Protein AF-A0A928Q749-F1 (afdb_monomer_lite)

Secondary structure (DSSP, 8-state):
------HHHHHHHHHHHHHHHHHS---PBPTTT-PBEEEEEETTEEEEEESSTTT-EEEEE--

Radius of gyration: 10.93 Å; chains: 1; bounding box: 25×26×22 Å

Structure (mmCIF, N/CA/C/O backbone):
data_AF-A0A928Q749-F1
#
_entry.id   AF-A0A928Q749-F1
#
loop_
_atom_site.group_PDB
_atom_site.id
_atom_site.type_symbol
_atom_site.label_atom_id
_atom_site.label_alt_id
_atom_site.label_comp_id
_atom_site.label_asym_i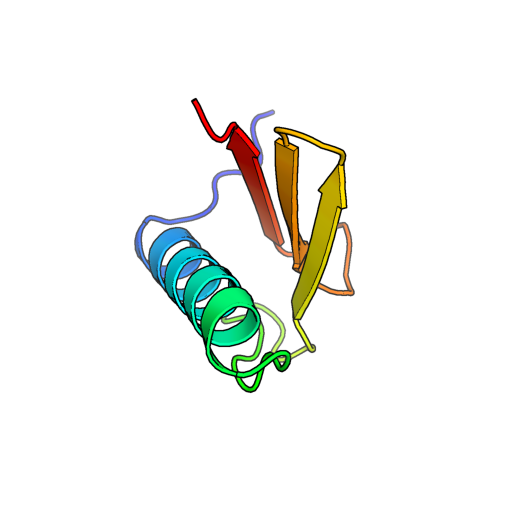d
_atom_site.label_entity_id
_atom_site.label_seq_id
_atom_site.pdbx_PDB_ins_code
_atom_site.Cartn_x
_atom_site.Cartn_y
_atom_site.Cartn_z
_atom_site.occupancy
_atom_site.B_iso_or_equiv
_atom_site.auth_seq_id
_atom_site.auth_comp_id
_atom_site.auth_asym_id
_atom_site.auth_atom_id
_atom_site.pdbx_PDB_model_num
ATOM 1 N N . MET A 1 1 ? -7.468 17.987 -14.588 1.00 38.28 1 MET A N 1
ATOM 2 C CA . MET A 1 1 ? -7.416 18.379 -13.164 1.00 38.28 1 MET A CA 1
ATOM 3 C C . MET A 1 1 ? -6.576 17.330 -12.457 1.00 38.28 1 MET A C 1
ATOM 5 O O . MET A 1 1 ? -7.003 16.189 -12.357 1.00 38.28 1 MET A O 1
ATOM 9 N N . VAL A 1 2 ? -5.322 17.654 -12.145 1.00 44.31 2 VAL A N 1
ATOM 10 C CA . VAL A 1 2 ? -4.383 16.711 -11.522 1.00 44.31 2 VAL A CA 1
ATOM 11 C C . VAL A 1 2 ? -4.769 16.636 -10.049 1.00 44.31 2 VAL A C 1
ATOM 13 O O . VAL A 1 2 ? -4.762 17.671 -9.389 1.00 44.31 2 VAL A O 1
ATOM 16 N N . ASN A 1 3 ? -5.177 15.463 -9.559 1.00 53.47 3 ASN A N 1
ATOM 17 C CA . ASN A 1 3 ? -5.470 15.238 -8.141 1.00 53.47 3 ASN A CA 1
ATOM 18 C C . ASN A 1 3 ? -4.203 15.587 -7.342 1.00 53.47 3 ASN A C 1
ATOM 20 O O . ASN A 1 3 ? -3.274 14.784 -7.275 1.00 53.47 3 ASN A O 1
ATOM 24 N N . GLN A 1 4 ? -4.127 16.812 -6.817 1.00 61.97 4 GLN A N 1
ATOM 25 C CA . GLN A 1 4 ? -2.988 17.282 -6.039 1.00 61.97 4 GLN A CA 1
ATOM 26 C C . GLN A 1 4 ? -2.968 16.507 -4.723 1.00 61.97 4 GLN A C 1
ATOM 28 O O . GLN A 1 4 ? -3.756 16.747 -3.806 1.00 61.97 4 GLN A O 1
ATOM 33 N N . ILE A 1 5 ? -2.093 15.514 -4.677 1.00 73.62 5 ILE A N 1
ATOM 34 C CA . ILE A 1 5 ? -1.637 14.880 -3.450 1.00 73.62 5 ILE A CA 1
ATOM 35 C C . ILE A 1 5 ? -0.599 15.810 -2.831 1.00 73.62 5 ILE A C 1
ATOM 37 O O . ILE A 1 5 ? 0.319 16.255 -3.520 1.00 73.62 5 ILE A O 1
ATOM 41 N N . THR A 1 6 ? -0.773 16.175 -1.561 1.00 79.44 6 THR A N 1
ATOM 42 C CA . THR A 1 6 ? 0.222 17.006 -0.877 1.00 79.44 6 THR A CA 1
ATOM 43 C C . THR A 1 6 ? 1.509 16.213 -0.652 1.00 79.44 6 THR A C 1
ATOM 45 O O . THR A 1 6 ? 1.512 14.979 -0.661 1.00 79.44 6 THR A O 1
ATOM 48 N N . VAL A 1 7 ? 2.617 16.926 -0.436 1.00 80.75 7 VAL A N 1
ATOM 49 C CA . VAL A 1 7 ? 3.938 16.320 -0.192 1.00 80.75 7 VAL A CA 1
ATOM 50 C C . VAL A 1 7 ? 3.875 15.320 0.968 1.00 80.75 7 VAL A C 1
ATOM 52 O O . VAL A 1 7 ? 4.356 14.196 0.839 1.00 80.75 7 VAL A O 1
ATOM 55 N N . SER A 1 8 ? 3.170 15.672 2.046 1.00 80.56 8 SER A N 1
ATOM 56 C CA . SER A 1 8 ? 3.002 14.808 3.217 1.00 80.56 8 SER A CA 1
ATOM 57 C C . SER A 1 8 ? 2.247 13.514 2.902 1.00 80.56 8 SER A C 1
ATOM 59 O O . SER A 1 8 ? 2.592 12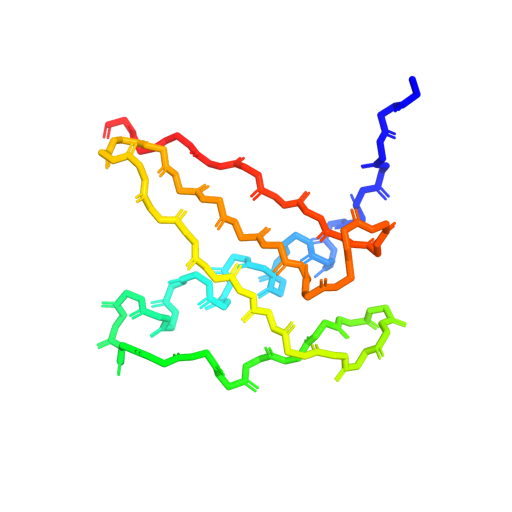.449 3.408 1.00 80.56 8 SER A O 1
ATOM 61 N N . GLU A 1 9 ? 1.234 13.562 2.036 1.00 83.50 9 GLU A N 1
ATOM 62 C CA . GLU A 1 9 ? 0.515 12.354 1.620 1.00 83.50 9 GLU A CA 1
ATOM 63 C C . GLU A 1 9 ? 1.390 11.457 0.751 1.00 83.50 9 GLU A C 1
ATOM 65 O O . GLU A 1 9 ? 1.400 10.237 0.931 1.00 83.50 9 GLU A O 1
ATOM 70 N N . TYR A 1 10 ? 2.155 12.061 -0.160 1.00 83.12 10 TYR A N 1
ATOM 71 C CA . TYR A 1 10 ? 3.123 11.349 -0.983 1.00 83.12 10 TYR A CA 1
ATOM 72 C C . TYR A 1 10 ? 4.170 10.624 -0.131 1.00 83.12 10 TYR A C 1
ATOM 74 O O . TYR A 1 10 ? 4.491 9.471 -0.419 1.00 83.12 10 TYR A O 1
ATOM 82 N N . GLU A 1 11 ? 4.656 11.240 0.946 1.00 86.38 11 GLU A N 1
ATOM 83 C CA . GLU A 1 11 ? 5.580 10.600 1.887 1.00 86.38 11 GLU A CA 1
ATOM 84 C C . GLU A 1 11 ? 4.959 9.403 2.614 1.00 86.38 11 GLU A C 1
ATOM 86 O O . GLU A 1 11 ? 5.613 8.368 2.756 1.00 86.38 11 GLU A O 1
ATOM 91 N N . VAL A 1 12 ? 3.696 9.501 3.040 1.00 86.31 12 VAL A N 1
ATOM 92 C CA . VAL A 1 12 ? 2.992 8.373 3.673 1.00 86.31 12 VAL A CA 1
ATOM 93 C C . VAL A 1 12 ? 2.834 7.214 2.689 1.00 86.31 12 VAL A C 1
ATOM 95 O O . VAL A 1 12 ? 3.145 6.073 3.025 1.00 86.31 12 VAL A O 1
ATOM 98 N N . LEU A 1 13 ? 2.431 7.504 1.450 1.00 84.38 13 LEU A N 1
ATOM 99 C CA . LEU A 1 13 ? 2.323 6.514 0.373 1.00 84.38 13 LEU A CA 1
ATOM 100 C C . LEU A 1 13 ? 3.691 5.903 0.035 1.00 84.38 13 LEU A C 1
ATOM 102 O O . LEU A 1 13 ? 3.795 4.701 -0.186 1.00 84.38 13 LEU A O 1
ATOM 106 N N . ASN A 1 14 ? 4.756 6.708 0.038 1.00 85.38 14 ASN A N 1
ATOM 107 C CA . ASN A 1 14 ? 6.126 6.240 -0.162 1.00 85.38 14 ASN A CA 1
ATOM 108 C C . ASN A 1 14 ? 6.537 5.227 0.902 1.00 85.38 14 ASN A C 1
ATOM 110 O O . ASN A 1 14 ? 7.030 4.148 0.577 1.00 85.38 14 A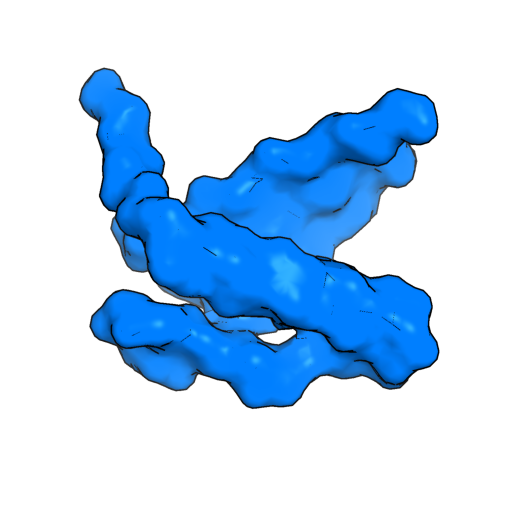SN A O 1
ATOM 114 N N . LYS A 1 15 ? 6.317 5.578 2.170 1.00 88.12 15 LYS A N 1
ATOM 115 C CA . LYS A 1 15 ? 6.624 4.705 3.301 1.00 88.12 15 LYS A CA 1
ATOM 116 C C . LYS A 1 15 ? 5.794 3.430 3.250 1.00 88.12 15 LYS A C 1
ATOM 118 O O . LYS A 1 15 ? 6.341 2.361 3.474 1.00 88.12 15 LYS A O 1
ATOM 123 N N . ALA A 1 16 ? 4.516 3.530 2.891 1.00 87.38 16 ALA A N 1
ATOM 124 C CA . ALA A 1 16 ? 3.626 2.382 2.762 1.00 87.38 16 ALA A CA 1
ATOM 125 C C . ALA A 1 16 ? 4.091 1.403 1.677 1.00 87.38 16 ALA A C 1
ATOM 127 O O . ALA A 1 16 ? 4.128 0.200 1.921 1.00 87.38 16 ALA A O 1
ATOM 128 N N . ALA A 1 17 ? 4.512 1.908 0.515 1.00 85.50 17 ALA A N 1
ATOM 129 C CA . ALA A 1 17 ? 5.087 1.076 -0.538 1.00 85.50 17 ALA A CA 1
ATOM 130 C C . ALA A 1 17 ? 6.399 0.411 -0.082 1.00 85.50 17 ALA A C 1
ATOM 132 O O . ALA A 1 17 ? 6.574 -0.791 -0.259 1.00 85.50 17 ALA A O 1
ATOM 133 N N . ALA A 1 18 ? 7.295 1.162 0.567 1.00 86.81 18 ALA A N 1
ATOM 134 C CA . ALA A 1 18 ? 8.556 0.622 1.078 1.00 86.81 18 ALA A CA 1
ATOM 135 C C . ALA A 1 18 ? 8.349 -0.449 2.167 1.00 86.81 18 ALA A C 1
ATOM 137 O O . ALA A 1 18 ? 9.048 -1.459 2.173 1.00 86.81 18 ALA A O 1
ATOM 138 N N . GLU A 1 19 ? 7.384 -0.254 3.067 1.00 88.00 19 GLU A N 1
ATOM 139 C CA . GLU A 1 19 ? 7.007 -1.236 4.090 1.00 88.00 19 GLU A CA 1
ATOM 140 C C . GLU A 1 19 ? 6.431 -2.507 3.470 1.00 88.00 19 GLU A C 1
ATOM 142 O O . GLU A 1 19 ? 6.806 -3.603 3.881 1.00 88.00 19 GLU A O 1
ATOM 147 N N . TYR A 1 20 ? 5.587 -2.385 2.442 1.00 87.06 20 TYR A N 1
ATOM 148 C CA . TYR A 1 20 ? 5.082 -3.548 1.717 1.00 87.06 20 TYR A CA 1
ATOM 149 C C . TYR A 1 20 ? 6.212 -4.334 1.048 1.00 87.06 20 TYR A C 1
ATOM 151 O O . TYR A 1 20 ? 6.251 -5.554 1.150 1.00 87.06 20 TYR A O 1
ATOM 159 N N . LEU A 1 21 ? 7.176 -3.648 0.432 1.00 84.12 21 LEU A N 1
ATOM 160 C CA . LEU A 1 21 ? 8.344 -4.295 -0.169 1.00 84.12 21 LEU A CA 1
ATOM 161 C C . LEU A 1 21 ? 9.249 -4.977 0.871 1.00 84.12 21 LEU A C 1
ATOM 163 O O . LEU A 1 21 ? 9.862 -5.995 0.566 1.00 84.12 21 LEU A O 1
ATOM 167 N N . LYS A 1 22 ? 9.339 -4.437 2.094 1.00 87.38 22 LYS A N 1
ATOM 168 C CA . LYS A 1 22 ? 10.166 -5.003 3.174 1.00 87.38 22 LYS A CA 1
ATOM 169 C C . LYS A 1 22 ? 9.491 -6.140 3.937 1.00 87.38 22 LYS A C 1
ATOM 171 O O . LYS A 1 22 ? 10.127 -7.150 4.215 1.00 87.38 22 LYS A O 1
ATOM 176 N N . ASN A 1 23 ? 8.232 -5.948 4.321 1.00 86.75 23 ASN A N 1
ATOM 177 C CA . ASN A 1 23 ? 7.497 -6.801 5.256 1.00 86.75 23 ASN A CA 1
ATOM 178 C C . ASN A 1 23 ? 6.330 -7.558 4.598 1.00 86.75 23 ASN A C 1
ATOM 180 O O . ASN A 1 23 ? 5.671 -8.351 5.267 1.00 86.75 23 ASN A O 1
ATOM 184 N N . GLY A 1 24 ? 6.014 -7.288 3.328 1.00 85.50 24 GLY A N 1
ATOM 185 C CA . GLY A 1 24 ? 4.865 -7.873 2.624 1.00 85.50 24 GLY A CA 1
ATOM 186 C C . GLY A 1 24 ? 3.501 -7.362 3.100 1.00 85.50 24 GLY A C 1
ATOM 187 O O . GLY A 1 24 ? 2.470 -7.905 2.708 1.00 85.50 24 GLY A O 1
ATOM 188 N N . LYS A 1 25 ? 3.467 -6.342 3.968 1.00 85.25 25 LYS A N 1
ATOM 189 C CA . LYS A 1 25 ? 2.241 -5.797 4.567 1.00 85.25 25 LYS A CA 1
ATOM 190 C C . LYS A 1 25 ? 2.287 -4.276 4.651 1.00 85.25 25 LYS A C 1
ATOM 192 O O . LYS A 1 25 ? 3.351 -3.693 4.838 1.00 85.25 25 LYS A O 1
ATOM 197 N N . ILE A 1 26 ? 1.120 -3.644 4.547 1.00 86.44 26 ILE A N 1
ATOM 198 C CA . ILE A 1 26 ? 0.957 -2.199 4.732 1.00 86.44 26 ILE A CA 1
ATOM 199 C C . ILE A 1 26 ? 0.210 -1.969 6.040 1.00 86.44 26 ILE A C 1
ATOM 201 O O . ILE A 1 26 ? -0.978 -2.261 6.130 1.00 86.44 26 ILE A O 1
ATOM 205 N N . ASP A 1 27 ? 0.901 -1.430 7.041 1.00 84.44 27 ASP A N 1
ATOM 206 C CA . ASP A 1 27 ? 0.279 -1.012 8.309 1.00 84.44 27 ASP A CA 1
ATOM 207 C C . ASP A 1 27 ? -0.219 0.449 8.253 1.00 84.44 27 ASP A C 1
ATOM 209 O O . ASP A 1 27 ? -1.047 0.904 9.042 1.00 84.44 27 ASP A O 1
ATOM 213 N N . LEU A 1 28 ? 0.271 1.200 7.263 1.00 85.62 28 LEU A N 1
ATOM 214 C CA . LEU A 1 28 ? -0.029 2.612 7.078 1.00 85.62 28 LEU A CA 1
ATOM 215 C C . LEU A 1 28 ? -1.438 2.821 6.512 1.00 85.62 28 LEU A C 1
ATOM 217 O O . LEU A 1 28 ? -1.819 2.277 5.474 1.00 85.62 28 LEU A O 1
ATOM 221 N N . LYS A 1 29 ? -2.194 3.684 7.189 1.00 86.31 29 LYS A N 1
ATOM 222 C CA . LYS A 1 29 ? -3.523 4.129 6.765 1.00 86.31 29 LYS A CA 1
ATOM 223 C C . LYS A 1 29 ? -3.427 5.392 5.922 1.00 86.31 29 LYS A C 1
ATOM 225 O O . LYS A 1 29 ? -2.493 6.184 6.040 1.00 86.31 29 LYS A O 1
ATOM 230 N N . CYS A 1 30 ? -4.434 5.602 5.087 1.00 85.06 30 CYS A N 1
ATOM 231 C CA . CYS A 1 30 ? -4.543 6.798 4.279 1.00 85.06 30 CYS A CA 1
ATOM 232 C C . CYS A 1 30 ? -4.671 8.051 5.173 1.00 85.06 30 CYS A C 1
ATOM 234 O O . CYS A 1 30 ? -5.624 8.135 5.949 1.00 85.06 30 CYS A O 1
ATOM 236 N N . PRO A 1 31 ? -3.810 9.073 5.014 1.00 80.44 31 PRO A N 1
ATOM 237 C CA . PRO A 1 31 ? -3.830 10.274 5.856 1.00 80.44 31 PRO A CA 1
ATOM 238 C C . PRO A 1 31 ? -5.082 11.149 5.671 1.00 80.44 31 PRO A C 1
ATOM 240 O O . PRO A 1 31 ? -5.433 11.898 6.572 1.00 80.44 31 PRO A O 1
ATOM 243 N N . ARG A 1 32 ? -5.782 11.049 4.530 1.00 82.00 32 ARG A N 1
ATOM 244 C CA . ARG A 1 32 ? -7.038 11.788 4.288 1.00 82.00 32 ARG A CA 1
ATOM 245 C C . ARG A 1 32 ? -8.285 11.133 4.878 1.00 82.00 32 ARG A C 1
ATOM 247 O O . ARG A 1 32 ? -9.136 11.819 5.423 1.00 82.00 32 ARG A O 1
ATOM 254 N N . CYS A 1 33 ? -8.431 9.823 4.686 1.00 82.94 33 CYS A N 1
ATOM 255 C CA . CYS A 1 33 ? -9.686 9.113 4.940 1.00 82.94 33 CYS A CA 1
ATOM 256 C C . CYS A 1 33 ? -9.551 7.968 5.962 1.00 82.94 33 CYS A C 1
ATOM 258 O O . CYS A 1 33 ? -10.545 7.328 6.284 1.00 82.94 33 CYS A O 1
ATOM 260 N N . GLY A 1 34 ? -8.347 7.672 6.470 1.00 82.94 34 GLY A N 1
ATOM 261 C CA . GLY A 1 34 ? -8.101 6.631 7.481 1.00 82.94 34 GLY A CA 1
ATOM 262 C C . GLY A 1 34 ? -8.256 5.185 6.989 1.00 82.94 34 GLY A C 1
ATOM 263 O O . GLY A 1 34 ? -8.017 4.250 7.751 1.00 82.94 34 GLY A O 1
ATOM 264 N N . LYS A 1 35 ? -8.637 4.996 5.723 1.00 87.50 35 LYS A N 1
ATOM 265 C CA . LYS A 1 35 ? -8.804 3.693 5.068 1.00 87.50 35 LYS A CA 1
ATOM 266 C C . LYS A 1 35 ? -7.462 3.007 4.772 1.00 87.50 35 LYS A C 1
ATOM 268 O O . LYS A 1 35 ? -6.440 3.696 4.682 1.00 87.50 35 LYS A O 1
ATOM 273 N N . PRO A 1 36 ? -7.445 1.675 4.605 1.00 87.19 36 PRO A N 1
ATOM 274 C CA . PRO A 1 36 ? -6.238 0.952 4.222 1.00 87.19 36 PRO A CA 1
ATOM 275 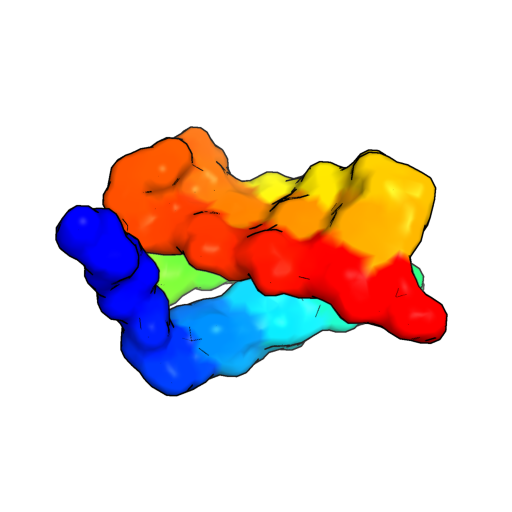C C . PRO A 1 36 ? -5.738 1.372 2.832 1.00 87.19 36 PRO A C 1
ATOM 277 O O . PRO A 1 36 ? -6.511 1.738 1.939 1.00 87.19 36 PRO A O 1
ATOM 280 N N . LEU A 1 37 ? -4.417 1.331 2.663 1.00 88.69 37 LEU A N 1
ATOM 281 C CA . LEU A 1 37 ? -3.760 1.537 1.377 1.00 88.69 37 LEU A CA 1
ATOM 282 C C . LEU A 1 37 ? -3.593 0.191 0.667 1.00 88.69 37 LEU A C 1
ATOM 284 O O . LEU A 1 37 ? -3.267 -0.819 1.284 1.00 88.69 37 LEU A O 1
ATOM 288 N N . ILE A 1 38 ? -3.801 0.203 -0.642 1.00 87.81 38 ILE A N 1
ATOM 289 C CA . ILE A 1 38 ? -3.637 -0.933 -1.540 1.00 87.81 38 ILE A CA 1
ATOM 290 C C . ILE A 1 38 ? -2.417 -0.654 -2.413 1.00 87.81 38 ILE A C 1
ATOM 292 O O . ILE A 1 38 ? -2.345 0.382 -3.081 1.00 87.81 38 ILE A O 1
ATOM 296 N N . TYR A 1 39 ? -1.471 -1.587 -2.402 1.00 87.81 39 TYR A N 1
ATOM 297 C CA . TYR A 1 39 ? -0.323 -1.594 -3.298 1.00 87.81 39 TYR A CA 1
ATOM 298 C C . TYR A 1 39 ? -0.560 -2.607 -4.420 1.00 87.81 39 TYR A C 1
ATOM 300 O O . TYR A 1 39 ? -0.935 -3.750 -4.170 1.00 87.81 39 TYR A O 1
ATOM 308 N N . GLU A 1 40 ? -0.342 -2.173 -5.654 1.00 87.31 40 GLU A N 1
ATOM 309 C CA . GLU A 1 40 ? -0.435 -2.975 -6.868 1.00 87.31 40 GLU A CA 1
ATOM 310 C C . GLU A 1 40 ? 0.850 -2.788 -7.674 1.00 87.31 40 GLU A C 1
ATOM 312 O O . GLU A 1 40 ? 1.190 -1.668 -8.055 1.00 87.31 40 GLU A O 1
ATOM 317 N N . SER A 1 41 ? 1.557 -3.876 -7.966 1.00 85.88 41 SER A N 1
ATOM 318 C CA . SER A 1 41 ? 2.727 -3.869 -8.842 1.00 85.88 41 SER A CA 1
ATOM 319 C C . SER A 1 41 ? 2.392 -4.496 -10.197 1.00 85.88 41 SER A C 1
ATOM 321 O O . SER A 1 41 ? 1.814 -5.575 -10.297 1.00 85.88 41 SER A O 1
ATOM 323 N N . PHE A 1 42 ? 2.767 -3.801 -11.265 1.00 85.81 42 PHE A N 1
ATOM 324 C CA . PHE A 1 42 ? 2.601 -4.191 -12.660 1.00 85.81 42 PHE A CA 1
ATOM 325 C C . PHE A 1 42 ? 3.969 -4.161 -13.344 1.00 85.81 42 PHE A C 1
ATOM 327 O O . PHE A 1 42 ? 4.328 -3.182 -14.002 1.00 85.81 42 PHE A O 1
ATOM 334 N N . GLY A 1 43 ? 4.755 -5.225 -13.164 1.00 85.31 43 GLY A N 1
ATOM 335 C CA . GLY A 1 43 ? 6.120 -5.309 -13.690 1.00 85.31 43 GLY A CA 1
ATOM 336 C C . GLY A 1 43 ? 6.997 -4.189 -13.126 1.00 85.31 43 GLY A C 1
ATOM 337 O O . GLY A 1 43 ? 7.368 -4.228 -11.960 1.00 85.31 43 GLY A O 1
ATOM 338 N N . SER A 1 44 ? 7.286 -3.177 -13.948 1.00 82.19 44 SER A N 1
ATOM 339 C CA . SER A 1 44 ? 8.073 -1.988 -13.579 1.00 82.19 44 SER A CA 1
ATOM 340 C C . SER A 1 44 ? 7.232 -0.820 -13.045 1.00 82.19 44 SER A C 1
ATOM 342 O O . SER A 1 44 ? 7.766 0.244 -12.744 1.00 82.19 44 SER A O 1
ATOM 344 N N . LEU A 1 45 ? 5.907 -0.950 -12.985 1.00 85.50 45 LEU A N 1
ATOM 345 C CA . LEU A 1 45 ? 5.020 0.076 -12.438 1.00 85.50 45 LEU A CA 1
ATOM 346 C C . LEU A 1 45 ? 4.558 -0.331 -11.047 1.00 85.50 45 LEU A C 1
ATOM 348 O O . LEU A 1 45 ? 4.043 -1.422 -10.855 1.00 85.50 45 LEU A O 1
ATOM 352 N N . GLU A 1 46 ? 4.675 0.574 -10.090 1.00 86.94 46 GLU A N 1
ATOM 353 C CA . GLU A 1 46 ? 4.180 0.375 -8.734 1.00 86.94 46 GLU A CA 1
ATOM 354 C C . GLU A 1 46 ? 3.109 1.422 -8.457 1.00 86.94 46 GLU A C 1
ATOM 356 O O . GLU A 1 46 ? 3.333 2.627 -8.571 1.00 86.94 46 GLU A O 1
ATOM 361 N N . ILE A 1 47 ? 1.913 0.980 -8.112 1.00 87.56 47 ILE A N 1
ATOM 362 C CA . ILE A 1 47 ? 0.762 1.837 -7.879 1.00 87.56 47 ILE A CA 1
ATOM 363 C C . ILE A 1 47 ? 0.364 1.657 -6.430 1.00 87.56 47 ILE A C 1
ATOM 365 O O . ILE A 1 47 ? -0.003 0.567 -6.009 1.00 87.56 47 ILE A O 1
ATOM 369 N N . ILE A 1 48 ? 0.387 2.743 -5.670 1.00 87.50 48 ILE A N 1
ATOM 370 C CA . ILE A 1 48 ? -0.161 2.751 -4.324 1.00 87.50 48 ILE A CA 1
ATOM 371 C C . ILE A 1 48 ? -1.334 3.711 -4.266 1.00 87.50 48 ILE A C 1
ATOM 373 O O . ILE A 1 48 ? -1.229 4.899 -4.576 1.00 87.50 48 ILE A O 1
ATOM 377 N N . ARG A 1 49 ? -2.495 3.183 -3.907 1.00 87.19 49 ARG A N 1
ATOM 378 C CA . ARG A 1 49 ? -3.734 3.948 -3.826 1.00 87.19 49 ARG A CA 1
ATOM 379 C C . ARG A 1 49 ? -4.450 3.641 -2.534 1.00 87.19 49 ARG A C 1
ATOM 381 O O . ARG A 1 49 ? -4.284 2.579 -1.953 1.00 87.19 49 ARG A O 1
ATOM 388 N N . CYS A 1 50 ? -5.281 4.568 -2.100 1.00 87.31 50 CYS A N 1
ATOM 389 C CA . CYS A 1 50 ? -6.271 4.237 -1.098 1.00 87.31 50 CYS A CA 1
ATOM 390 C C . CYS A 1 50 ? -7.288 3.243 -1.675 1.00 87.31 50 CYS A C 1
ATOM 392 O O . CYS A 1 50 ? -7.556 3.255 -2.880 1.00 87.31 50 CYS A O 1
ATOM 394 N N . GLU A 1 51 ? -7.876 2.420 -0.803 1.00 84.50 51 GLU A N 1
ATOM 395 C CA . GLU A 1 51 ? -9.088 1.647 -1.107 1.00 84.50 51 GLU A CA 1
ATOM 396 C C . GLU A 1 51 ? -10.149 2.523 -1.795 1.00 84.50 51 GLU A C 1
ATOM 398 O O . GLU A 1 51 ? -10.817 2.119 -2.748 1.00 84.50 51 GLU A O 1
ATOM 403 N N . ASP A 1 52 ? -10.230 3.779 -1.362 1.00 83.88 52 ASP A N 1
ATOM 404 C CA . ASP A 1 52 ? -11.065 4.800 -1.963 1.00 83.88 52 ASP A CA 1
ATOM 405 C C . ASP A 1 52 ? -10.358 5.465 -3.156 1.00 83.88 52 ASP A C 1
ATOM 407 O O . ASP A 1 52 ? -9.447 6.286 -2.998 1.00 83.88 52 ASP A O 1
ATOM 411 N N . LYS A 1 53 ? -10.790 5.114 -4.374 1.00 75.31 53 LYS A N 1
ATOM 412 C CA . LYS A 1 53 ? -10.181 5.574 -5.640 1.00 75.31 53 LYS A CA 1
ATOM 413 C C . LYS A 1 53 ? -10.199 7.099 -5.812 1.00 75.31 53 LYS A C 1
ATOM 415 O O . LYS A 1 53 ? -9.415 7.623 -6.601 1.00 75.31 53 LYS A O 1
ATOM 420 N N . THR A 1 54 ? -11.080 7.791 -5.096 1.00 75.44 54 THR A N 1
ATOM 421 C CA . THR A 1 54 ? -11.228 9.251 -5.098 1.00 75.44 54 THR A CA 1
ATOM 422 C C . THR A 1 54 ? -10.354 9.959 -4.063 1.00 75.44 54 THR A C 1
ATOM 424 O O . THR A 1 54 ? -10.121 11.159 -4.193 1.00 75.44 54 THR A O 1
ATOM 427 N N . CYS A 1 55 ? -9.835 9.235 -3.067 1.00 82.06 55 CYS A N 1
ATOM 428 C CA . CYS A 1 55 ? -9.137 9.821 -1.924 1.00 82.06 55 CYS A CA 1
ATOM 429 C C . CYS A 1 55 ? -7.682 10.187 -2.273 1.00 82.06 55 CYS A C 1
ATOM 431 O O . CYS A 1 55 ? -7.319 11.363 -2.286 1.00 82.06 55 CYS A O 1
ATOM 433 N N . VAL A 1 56 ? -6.842 9.195 -2.584 1.00 80.81 56 VAL A N 1
ATOM 434 C CA . VAL A 1 56 ? -5.419 9.413 -2.884 1.00 80.81 56 VAL A CA 1
ATOM 435 C C . VAL A 1 56 ? -4.835 8.264 -3.702 1.00 80.81 56 VAL A C 1
ATOM 437 O O . VAL A 1 56 ? -5.164 7.096 -3.488 1.00 80.81 56 VAL A O 1
ATOM 440 N N . LYS A 1 57 ? -3.960 8.596 -4.653 1.00 83.06 57 LYS A N 1
ATOM 441 C CA . LYS A 1 57 ? -3.291 7.639 -5.534 1.00 83.06 57 LYS A CA 1
ATOM 442 C C . LYS A 1 57 ? -1.932 8.185 -5.959 1.00 83.06 57 LYS A C 1
ATOM 444 O O . LYS A 1 57 ? -1.854 9.300 -6.465 1.00 83.06 57 LYS A O 1
ATOM 449 N N . SER A 1 58 ? -0.906 7.356 -5.831 1.00 82.44 58 SER A N 1
ATOM 450 C CA . SER A 1 58 ? 0.446 7.590 -6.326 1.00 82.44 58 SER A CA 1
ATOM 451 C C . SER A 1 58 ? 0.835 6.469 -7.279 1.00 82.44 58 SER A C 1
ATOM 453 O O . SER A 1 58 ? 0.662 5.291 -6.977 1.00 82.44 58 SER A O 1
ATOM 455 N N . ILE A 1 59 ? 1.359 6.842 -8.442 1.00 84.62 59 ILE A N 1
ATOM 456 C CA . ILE A 1 59 ? 1.919 5.905 -9.416 1.00 84.62 59 ILE A CA 1
ATOM 457 C C . ILE A 1 59 ? 3.418 6.148 -9.458 1.00 84.62 59 ILE A C 1
ATOM 459 O O . ILE A 1 59 ? 3.8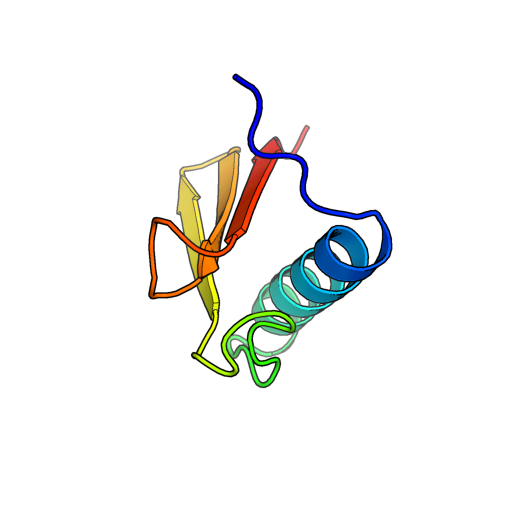68 7.291 -9.532 1.00 84.62 59 ILE A O 1
ATOM 463 N N . ARG A 1 60 ? 4.176 5.065 -9.425 1.00 79.19 60 ARG A N 1
ATOM 464 C CA . ARG A 1 60 ? 5.623 5.040 -9.518 1.00 79.19 60 ARG A CA 1
ATOM 465 C C . ARG A 1 60 ? 6.028 4.125 -10.640 1.00 79.19 60 ARG A C 1
ATOM 467 O O . ARG A 1 60 ? 5.321 3.192 -11.010 1.00 79.19 60 ARG A O 1
ATOM 474 N N . ARG A 1 61 ? 7.185 4.435 -11.184 1.00 76.69 61 ARG A N 1
ATOM 475 C CA . ARG A 1 61 ? 7.794 3.689 -12.261 1.00 76.69 61 ARG A CA 1
ATOM 476 C C . ARG A 1 61 ? 9.180 3.329 -11.753 1.00 76.69 61 ARG A C 1
ATOM 478 O O . ARG A 1 61 ? 10.002 4.225 -11.587 1.00 76.69 61 ARG A O 1
ATOM 485 N N . GLY A 1 62 ? 9.368 2.062 -11.403 1.00 64.81 62 GLY A N 1
ATOM 486 C CA . GLY A 1 62 ? 10.687 1.505 -11.146 1.00 64.81 62 GLY A CA 1
ATOM 487 C C . GLY A 1 62 ? 11.474 1.575 -12.449 1.00 64.81 62 GLY A C 1
ATOM 488 O O . GLY A 1 62 ? 11.016 1.052 -13.467 1.00 64.81 62 GLY A O 1
ATOM 489 N N . ILE A 1 63 ? 12.574 2.329 -12.429 1.00 55.25 63 ILE A N 1
ATOM 490 C CA . ILE A 1 63 ? 13.581 2.359 -13.498 1.00 55.25 63 ILE A CA 1
ATOM 491 C C . ILE A 1 63 ? 14.496 1.154 -13.330 1.00 55.25 63 ILE A C 1
ATOM 493 O O . ILE A 1 63 ? 14.876 0.885 -12.168 1.00 55.25 63 ILE A O 1
#

Foldseek 3Di:
DPPDDDPVQVVLQVVQQVCCVVPVDGPGARPFPRADWDWDDDPQKIKIDGPPNPRDIDIDGRD

pLDDT: mean 81.35, std 10.17, range [38.28, 88.69]

Sequence (63 aa):
MVNQITVSEYEVLNKAAAEYLKNGKIDLKCPRCGKPLIYESFGSLEIIRCEDKTC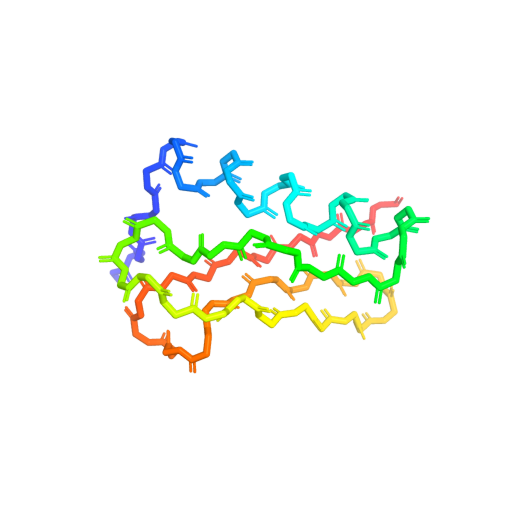VKSIRRGI